Protein AF-A0A7W1J9X9-F1 (afdb_monomer)

Sequence (99 aa):
MTDEEYSDLRHYLATYPDAGDPMSGVGGVRKLRWANSQRGKGKRSGSRTIYLHVALANMVHLLMIYDHEEKDDLTKNEREELATFAHEMKILAKKGRKS

Radius of gyration: 14.63 Å; Cα contacts (8 Å, |Δi|>4): 127; chains: 1; bounding box: 40×17×37 Å

Structure (mmCIF, N/CA/C/O backbone):
data_AF-A0A7W1J9X9-F1
#
_entry.id   AF-A0A7W1J9X9-F1
#
loop_
_atom_site.group_PDB
_atom_site.id
_atom_site.type_symbol
_atom_site.label_atom_id
_atom_site.label_alt_id
_atom_site.label_comp_id
_atom_site.label_asym_id
_atom_site.label_entity_id
_atom_site.label_seq_id
_atom_site.pdbx_PDB_ins_code
_atom_site.Cartn_x
_atom_site.Cartn_y
_atom_site.Cartn_z
_atom_site.occupancy
_atom_site.B_iso_or_equiv
_atom_site.auth_seq_id
_atom_site.auth_comp_id
_atom_site.auth_asym_id
_atom_site.auth_atom_id
_atom_site.pdbx_PDB_model_num
ATOM 1 N N . MET A 1 1 ? 5.792 1.905 -15.461 1.00 81.06 1 MET A N 1
ATOM 2 C CA . MET A 1 1 ? 4.436 1.367 -15.728 1.00 81.06 1 MET A CA 1
ATOM 3 C C . MET A 1 1 ? 3.718 2.261 -16.735 1.00 81.06 1 MET A C 1
ATOM 5 O O . MET A 1 1 ? 3.808 3.473 -16.600 1.00 81.06 1 MET A O 1
ATOM 9 N N . THR A 1 2 ? 3.069 1.683 -17.743 1.00 85.88 2 THR A N 1
ATOM 10 C CA . THR A 1 2 ? 2.184 2.373 -18.705 1.00 85.88 2 THR A CA 1
ATOM 11 C C . THR A 1 2 ? 0.742 2.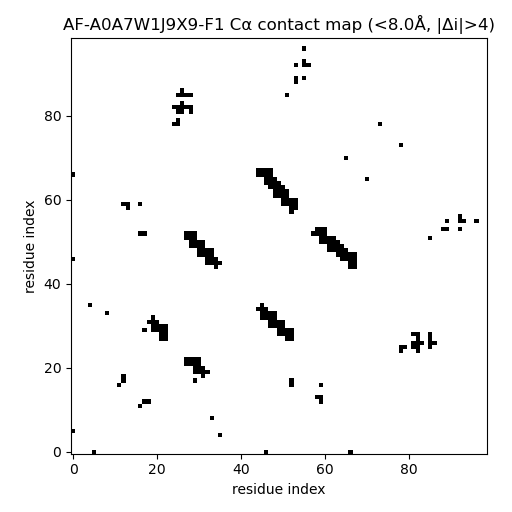437 -18.186 1.00 85.88 2 THR A C 1
ATOM 13 O O . THR A 1 2 ? 0.388 1.711 -17.256 1.00 85.88 2 THR A O 1
ATOM 16 N N . ASP A 1 3 ? -0.108 3.265 -18.795 1.00 88.12 3 ASP A N 1
ATOM 17 C CA . ASP A 1 3 ? -1.521 3.390 -18.400 1.00 88.12 3 ASP A CA 1
ATOM 18 C C . ASP A 1 3 ? -2.309 2.083 -18.582 1.00 88.12 3 ASP A C 1
ATOM 20 O O . ASP A 1 3 ? -3.138 1.734 -17.742 1.00 88.12 3 ASP A O 1
ATOM 24 N N . GLU A 1 4 ? -2.012 1.323 -19.637 1.00 87.69 4 GLU A N 1
ATOM 25 C CA . GLU A 1 4 ? -2.601 0.002 -19.892 1.00 87.69 4 GLU A CA 1
ATOM 26 C C . GLU A 1 4 ? -2.213 -0.993 -18.790 1.00 87.69 4 GLU A C 1
ATOM 28 O O . GLU A 1 4 ? -3.078 -1.615 -18.176 1.00 87.69 4 GLU A O 1
ATOM 33 N N . GLU A 1 5 ? -0.922 -1.064 -18.442 1.00 85.81 5 GLU A N 1
ATOM 34 C CA . GLU A 1 5 ? -0.430 -1.907 -17.343 1.00 85.81 5 GLU A CA 1
ATOM 35 C C . GLU A 1 5 ? -1.065 -1.538 -15.995 1.00 85.81 5 GLU A C 1
ATOM 37 O O . GLU A 1 5 ? -1.333 -2.419 -15.173 1.00 85.81 5 GLU A O 1
ATOM 42 N N . TYR A 1 6 ? -1.300 -0.245 -15.760 1.00 89.88 6 TYR A N 1
ATOM 43 C CA . TYR A 1 6 ? -1.978 0.239 -14.562 1.00 89.88 6 TYR A CA 1
ATOM 44 C C . TYR A 1 6 ? -3.463 -0.137 -14.549 1.00 89.88 6 TYR A C 1
ATOM 46 O O . TYR A 1 6 ? -3.992 -0.534 -13.507 1.00 89.88 6 TYR A O 1
ATOM 54 N N . SER A 1 7 ? -4.138 -0.035 -15.695 1.00 91.94 7 SER A N 1
ATOM 55 C CA . SER A 1 7 ? -5.531 -0.454 -15.858 1.00 91.94 7 SER A CA 1
ATOM 56 C C . SER A 1 7 ? -5.695 -1.950 -15.577 1.00 91.94 7 SER A C 1
ATOM 58 O O . SER A 1 7 ? -6.543 -2.333 -14.765 1.00 91.94 7 SER A O 1
ATOM 60 N N . ASP A 1 8 ? -4.824 -2.784 -16.150 1.00 91.75 8 ASP A N 1
ATOM 61 C CA . ASP A 1 8 ? -4.815 -4.232 -15.927 1.00 91.75 8 ASP A CA 1
ATOM 62 C C . ASP A 1 8 ? -4.580 -4.572 -14.452 1.00 91.75 8 ASP A C 1
ATOM 64 O O . ASP A 1 8 ? -5.305 -5.381 -13.872 1.00 91.75 8 ASP A O 1
ATOM 68 N N . LEU A 1 9 ? -3.608 -3.911 -13.812 1.00 92.75 9 LEU A N 1
ATOM 69 C CA . LEU A 1 9 ? -3.325 -4.072 -12.385 1.00 92.75 9 LEU A CA 1
ATOM 70 C C . LEU A 1 9 ? -4.550 -3.731 -11.525 1.00 92.75 9 LEU A C 1
ATOM 72 O O . LEU A 1 9 ? -4.890 -4.479 -10.605 1.00 92.75 9 LEU A O 1
ATOM 76 N N . ARG A 1 10 ? -5.226 -2.611 -11.811 1.00 94.25 10 ARG A N 1
ATOM 77 C CA . ARG A 1 10 ? -6.438 -2.195 -11.086 1.00 94.25 10 ARG A CA 1
ATOM 78 C C . ARG A 1 10 ? -7.561 -3.206 -11.249 1.00 94.25 10 ARG A C 1
ATOM 80 O O . ARG A 1 10 ? -8.198 -3.558 -10.259 1.00 94.25 10 ARG A O 1
ATOM 87 N N . HIS A 1 11 ? -7.799 -3.672 -12.472 1.00 94.88 11 HIS A N 1
ATOM 88 C CA . HIS A 1 11 ? -8.829 -4.667 -12.748 1.00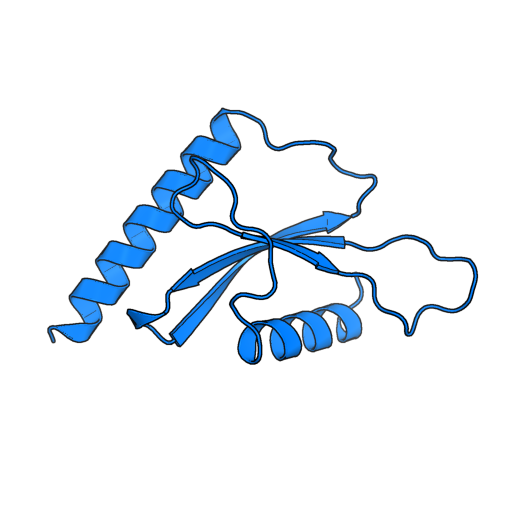 94.88 11 HIS A CA 1
ATOM 89 C C . HIS A 1 11 ? -8.523 -6.002 -12.055 1.00 94.88 11 HIS A C 1
ATOM 91 O O . HIS A 1 11 ? -9.392 -6.592 -11.407 1.00 94.88 11 HIS A O 1
ATOM 97 N N . TYR A 1 12 ? -7.264 -6.440 -12.121 1.00 95.06 12 TYR A N 1
ATOM 98 C CA . TYR A 1 12 ? -6.799 -7.643 -11.448 1.00 95.06 12 TYR A CA 1
ATOM 99 C C . TYR A 1 12 ? -6.999 -7.557 -9.935 1.00 95.06 12 TYR A C 1
ATOM 101 O O . TYR A 1 12 ? -7.598 -8.454 -9.353 1.00 95.06 12 TYR A O 1
ATOM 109 N N . LEU A 1 13 ? -6.571 -6.466 -9.293 1.00 95.75 13 LEU A N 1
ATOM 110 C CA . LEU A 1 13 ? -6.714 -6.297 -7.845 1.00 95.75 13 LEU A CA 1
ATOM 111 C C . LEU A 1 13 ? -8.163 -6.086 -7.393 1.00 95.75 13 LEU A C 1
ATOM 113 O O . LEU A 1 13 ? -8.503 -6.483 -6.282 1.00 95.75 13 LEU A O 1
ATOM 117 N N . ALA A 1 14 ? -9.024 -5.508 -8.232 1.00 94.62 14 ALA A N 1
ATOM 118 C CA . ALA A 1 14 ? -10.458 -5.445 -7.952 1.00 94.62 14 ALA A CA 1
ATOM 119 C C . ALA A 1 14 ? -11.102 -6.843 -7.934 1.00 94.62 14 ALA A C 1
ATOM 121 O O . ALA A 1 14 ? -12.026 -7.085 -7.163 1.00 94.62 14 ALA A O 1
ATOM 122 N N . THR A 1 15 ? -10.596 -7.763 -8.760 1.00 95.88 15 THR A N 1
ATOM 123 C CA . THR A 1 15 ? -11.095 -9.143 -8.863 1.00 95.88 15 THR A CA 1
ATOM 124 C C . THR A 1 15 ? -10.454 -10.068 -7.824 1.00 95.88 15 THR A C 1
ATOM 126 O O . THR A 1 15 ? -11.123 -10.917 -7.240 1.00 95.88 15 THR A O 1
ATOM 129 N N . TYR A 1 16 ? -9.159 -9.886 -7.563 1.00 96.12 16 TYR A N 1
ATOM 130 C CA . TYR A 1 16 ? -8.341 -10.722 -6.686 1.00 96.12 16 TYR A CA 1
ATOM 131 C C . TYR A 1 16 ? -7.652 -9.871 -5.611 1.00 96.12 16 TYR A C 1
ATOM 133 O O . TYR A 1 16 ? -6.422 -9.746 -5.592 1.00 96.12 16 TYR A O 1
ATOM 141 N N . PRO A 1 17 ? -8.414 -9.282 -4.675 1.00 96.12 17 PRO A N 1
ATOM 142 C CA . PRO A 1 17 ? -7.861 -8.338 -3.709 1.00 96.12 17 PRO A CA 1
ATOM 143 C C . PRO A 1 17 ? -6.888 -8.989 -2.712 1.00 96.12 17 PRO A C 1
ATOM 145 O O . PRO A 1 17 ? -6.085 -8.299 -2.085 1.00 96.12 17 PRO A O 1
ATOM 148 N N . ASP A 1 18 ? -6.883 -10.317 -2.590 1.00 95.31 18 ASP A N 1
ATOM 149 C CA . ASP A 1 18 ? -5.971 -11.055 -1.710 1.00 95.31 18 ASP A CA 1
ATOM 150 C C . ASP A 1 18 ? -4.737 -11.640 -2.424 1.00 95.31 18 ASP A C 1
ATOM 152 O O . ASP A 1 18 ? -3.964 -12.355 -1.790 1.00 95.31 18 ASP A O 1
ATOM 156 N N . ALA A 1 19 ? -4.518 -11.316 -3.706 1.00 95.25 19 ALA A N 1
ATOM 157 C CA . ALA A 1 19 ? -3.425 -11.861 -4.520 1.00 95.25 19 ALA A CA 1
ATOM 158 C C . ALA A 1 19 ? -2.008 -11.455 -4.068 1.00 95.25 19 ALA A C 1
ATOM 160 O O . ALA A 1 19 ? -1.033 -12.112 -4.424 1.00 95.25 19 ALA A O 1
ATOM 161 N N . GLY A 1 20 ? -1.869 -10.358 -3.322 1.00 94.75 20 GLY A N 1
ATOM 162 C CA . GLY A 1 20 ? -0.592 -9.910 -2.775 1.00 94.75 20 GLY A CA 1
ATOM 163 C C . GLY A 1 20 ? -0.228 -10.595 -1.461 1.00 94.75 20 GLY A C 1
ATOM 164 O O . GLY A 1 20 ? -1.090 -10.881 -0.627 1.00 94.75 20 GLY A O 1
ATOM 165 N N . ASP A 1 21 ? 1.072 -10.752 -1.232 1.00 95.31 21 ASP A N 1
ATOM 166 C CA . ASP A 1 21 ? 1.621 -11.313 -0.002 1.00 95.31 21 ASP A CA 1
ATOM 167 C C . ASP A 1 21 ? 1.353 -10.359 1.179 1.00 95.31 21 ASP A C 1
ATOM 169 O O . ASP A 1 21 ? 1.666 -9.165 1.080 1.00 95.31 21 ASP A O 1
ATOM 173 N N . PRO A 1 22 ? 0.790 -10.830 2.308 1.00 93.88 22 PRO A N 1
ATOM 174 C CA . PRO A 1 22 ? 0.602 -9.993 3.486 1.00 93.88 22 PRO A CA 1
ATOM 175 C C . PRO A 1 22 ? 1.952 -9.551 4.054 1.00 93.88 22 PRO A C 1
ATOM 177 O O . PRO A 1 22 ? 2.860 -10.354 4.264 1.00 93.88 22 PRO A O 1
ATOM 180 N N . MET A 1 23 ? 2.075 -8.259 4.348 1.00 92.25 23 MET A N 1
ATOM 181 C CA . MET A 1 23 ? 3.264 -7.700 4.977 1.00 92.25 23 MET A CA 1
ATOM 182 C C . MET A 1 23 ? 3.090 -7.684 6.500 1.00 92.25 23 MET A C 1
ATOM 184 O O . MET A 1 23 ? 2.137 -7.115 7.038 1.00 92.25 23 MET A O 1
ATOM 188 N N . SER A 1 24 ? 4.023 -8.309 7.218 1.00 88.38 24 SER A N 1
ATOM 189 C CA . SER A 1 24 ? 3.995 -8.364 8.680 1.00 88.38 24 SER A CA 1
ATOM 190 C C . SER A 1 24 ? 4.232 -6.986 9.309 1.00 88.38 24 SER A C 1
ATOM 192 O O . SER A 1 24 ? 5.025 -6.179 8.819 1.00 88.38 24 SER A O 1
ATOM 194 N N . GLY A 1 25 ? 3.524 -6.709 10.408 1.00 85.25 25 GLY A N 1
ATOM 195 C CA . GLY A 1 25 ? 3.701 -5.487 11.203 1.00 85.25 25 GLY A CA 1
ATOM 196 C C . GLY A 1 25 ? 3.150 -4.194 10.587 1.00 85.25 25 GLY A C 1
ATOM 197 O O . GLY A 1 25 ? 3.237 -3.157 11.227 1.00 85.25 25 GLY A O 1
ATOM 198 N N . VAL A 1 26 ? 2.545 -4.235 9.394 1.00 89.12 26 VAL A N 1
ATOM 199 C CA . VAL A 1 26 ? 2.016 -3.044 8.694 1.00 89.12 26 VAL A CA 1
ATOM 200 C C . VAL A 1 26 ? 0.500 -3.082 8.514 1.00 89.12 26 VAL A C 1
ATOM 202 O O . VAL A 1 26 ? -0.047 -2.755 7.466 1.00 89.12 26 VAL A O 1
ATOM 205 N N . GLY A 1 27 ? -0.213 -3.539 9.544 1.00 86.50 27 GLY A N 1
ATOM 206 C CA . GLY A 1 27 ? -1.660 -3.337 9.631 1.00 86.50 27 GLY A CA 1
ATOM 207 C C . GLY A 1 27 ? -2.496 -4.011 8.535 1.00 86.50 27 GLY A C 1
ATOM 208 O O . GLY A 1 27 ? -3.628 -3.589 8.309 1.00 86.50 27 GLY A O 1
ATOM 209 N N . GLY A 1 28 ? -2.003 -5.070 7.883 1.00 89.94 28 GLY A N 1
ATOM 210 C CA . GLY A 1 28 ? -2.724 -5.796 6.825 1.00 89.94 28 GLY A CA 1
ATOM 211 C C . GLY A 1 28 ? -2.515 -5.251 5.409 1.00 89.94 28 GLY A C 1
ATOM 212 O O . GLY A 1 28 ? -3.258 -5.627 4.505 1.00 89.94 28 GLY A O 1
ATOM 213 N N . VAL A 1 29 ? -1.520 -4.383 5.217 1.00 95.81 29 VAL A N 1
ATOM 214 C CA . VAL A 1 29 ? -0.995 -4.031 3.893 1.00 95.81 29 VAL A CA 1
ATOM 215 C C . VAL A 1 29 ? -0.403 -5.273 3.210 1.00 95.81 29 VAL A C 1
ATOM 217 O O . VAL A 1 29 ? 0.140 -6.166 3.866 1.00 95.81 29 VAL A O 1
ATOM 220 N N . ARG A 1 30 ? -0.525 -5.334 1.884 1.00 95.75 30 ARG A N 1
ATOM 221 C CA . ARG A 1 30 ? -0.077 -6.432 1.024 1.00 95.75 30 ARG A CA 1
ATOM 222 C C . ARG A 1 30 ? 0.896 -5.932 -0.041 1.00 95.75 30 ARG A C 1
ATOM 224 O O . ARG A 1 30 ? 0.827 -4.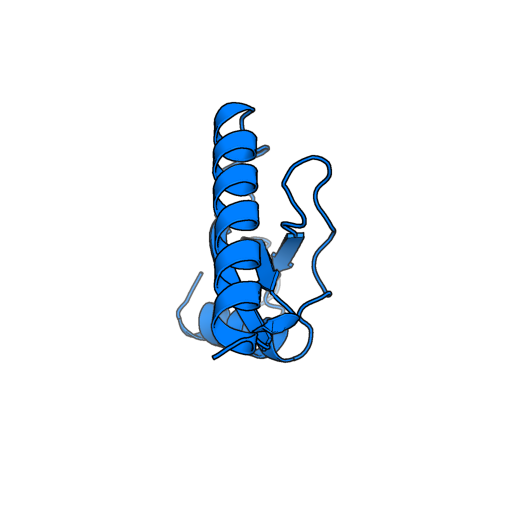775 -0.456 1.00 95.75 30 ARG A O 1
ATOM 231 N N . LYS A 1 31 ? 1.774 -6.819 -0.509 1.00 94.69 31 LYS A N 1
ATOM 232 C CA . LYS A 1 31 ? 2.731 -6.573 -1.596 1.00 94.69 31 LYS A CA 1
ATOM 233 C C . LYS A 1 31 ? 2.451 -7.521 -2.759 1.00 94.69 31 LYS A C 1
ATOM 235 O O . LYS A 1 31 ? 2.536 -8.733 -2.602 1.00 94.69 31 LYS A O 1
ATOM 240 N N . LEU A 1 32 ? 2.161 -6.974 -3.934 1.00 94.06 32 LEU A N 1
ATOM 241 C CA . LEU A 1 32 ? 2.014 -7.720 -5.182 1.00 94.06 32 LEU A CA 1
ATOM 242 C C . LEU A 1 32 ? 3.220 -7.454 -6.087 1.00 94.06 32 LEU A C 1
ATOM 244 O O . LEU A 1 32 ? 3.614 -6.305 -6.294 1.00 94.06 32 LEU A O 1
ATOM 248 N N . ARG A 1 33 ? 3.800 -8.519 -6.643 1.00 90.81 33 ARG A N 1
ATOM 249 C CA . ARG A 1 33 ? 4.757 -8.422 -7.752 1.00 90.81 33 ARG A CA 1
ATOM 250 C C . ARG A 1 33 ? 3.958 -8.479 -9.051 1.00 90.81 33 ARG A C 1
ATOM 252 O O . ARG A 1 33 ? 3.376 -9.515 -9.353 1.00 90.81 33 ARG A O 1
ATOM 259 N N . TRP A 1 34 ? 3.913 -7.379 -9.792 1.00 90.12 34 TRP A N 1
ATOM 260 C CA . TRP A 1 34 ? 3.165 -7.275 -11.039 1.00 90.12 34 TRP A CA 1
ATOM 261 C C . TRP A 1 34 ? 4.125 -7.323 -12.225 1.00 90.12 34 TRP A C 1
ATOM 263 O O . TRP A 1 34 ? 4.878 -6.384 -12.478 1.00 90.12 34 TRP A O 1
ATOM 273 N N . ALA A 1 35 ? 4.124 -8.441 -12.943 1.00 79.81 35 ALA A N 1
ATOM 274 C CA . ALA A 1 35 ? 4.856 -8.585 -14.191 1.00 79.81 35 ALA A CA 1
ATOM 275 C C . ALA A 1 35 ? 3.833 -8.655 -15.323 1.00 79.81 35 ALA A C 1
ATOM 277 O O . ALA A 1 35 ? 3.120 -9.652 -15.439 1.00 79.81 35 ALA A O 1
ATOM 278 N N . ASN A 1 36 ? 3.738 -7.612 -16.152 1.00 67.50 36 ASN A N 1
ATOM 279 C CA . ASN A 1 36 ? 2.887 -7.712 -17.329 1.00 67.50 36 ASN A CA 1
ATOM 280 C C . ASN A 1 36 ? 3.561 -8.629 -18.365 1.00 67.50 36 ASN A C 1
ATOM 282 O O . ASN A 1 36 ? 4.612 -8.309 -18.923 1.00 67.50 36 ASN A O 1
ATOM 286 N N . SER A 1 37 ? 2.938 -9.783 -18.605 1.00 53.47 37 SER A N 1
ATOM 287 C CA . SER A 1 37 ? 3.357 -10.793 -19.584 1.00 53.47 37 SER A CA 1
ATOM 288 C C . SER A 1 37 ? 3.252 -10.331 -21.047 1.00 53.47 37 SER A C 1
ATOM 290 O O . SER A 1 37 ? 3.834 -10.966 -21.923 1.00 53.47 37 SER A O 1
ATOM 292 N N . GLN A 1 38 ? 2.571 -9.210 -21.316 1.00 56.03 38 GLN A N 1
ATOM 293 C CA . GLN A 1 38 ? 2.452 -8.595 -22.645 1.00 56.03 38 GLN A CA 1
ATOM 294 C C . GLN A 1 38 ? 3.766 -7.950 -23.127 1.00 56.03 38 GLN A C 1
ATOM 296 O O . GLN A 1 38 ? 3.941 -7.692 -24.318 1.00 56.03 38 GLN A O 1
ATOM 301 N N . ARG A 1 39 ? 4.735 -7.702 -22.233 1.00 54.28 39 ARG A N 1
ATOM 302 C CA . ARG A 1 39 ? 6.063 -7.217 -22.626 1.00 54.28 39 ARG A CA 1
ATOM 303 C C . ARG A 1 39 ? 6.879 -8.369 -23.214 1.00 54.28 39 ARG A C 1
ATOM 305 O O . ARG A 1 39 ? 7.253 -9.302 -22.510 1.00 54.28 39 ARG A O 1
ATOM 312 N N . GLY A 1 40 ? 7.175 -8.291 -24.513 1.00 52.53 40 GLY A N 1
ATOM 313 C CA . GLY A 1 40 ? 7.974 -9.286 -25.235 1.00 52.53 40 GLY A CA 1
ATOM 314 C C . GLY A 1 40 ? 9.302 -9.661 -24.552 1.00 52.53 40 GLY A C 1
ATOM 315 O O . GLY A 1 40 ? 9.855 -8.909 -23.741 1.00 52.53 40 GLY A O 1
ATOM 316 N N . LYS A 1 41 ? 9.822 -10.848 -24.907 1.00 44.12 41 LYS A N 1
ATOM 317 C CA . LYS A 1 41 ? 11.098 -11.421 -24.429 1.00 44.12 41 LYS A CA 1
ATOM 318 C C . LYS A 1 41 ? 12.191 -10.343 -24.316 1.00 44.12 41 LYS A C 1
ATOM 320 O O . LYS A 1 41 ? 12.658 -9.834 -25.327 1.00 44.12 41 LYS A O 1
ATOM 325 N N . GLY A 1 42 ? 12.61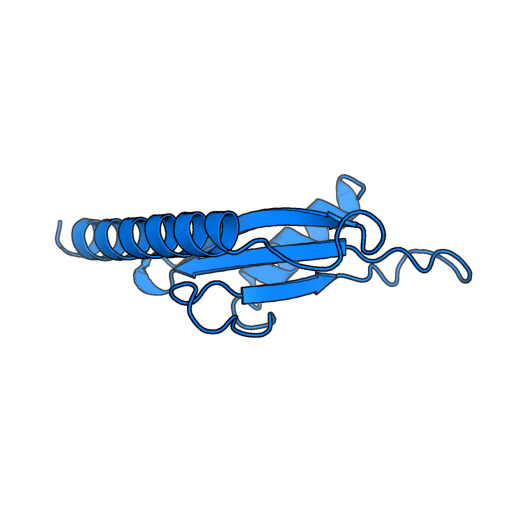7 -10.032 -23.088 1.00 53.19 42 GLY A N 1
ATOM 326 C CA . GLY A 1 42 ? 13.764 -9.151 -22.814 1.00 53.19 42 GLY A CA 1
ATOM 327 C C . GLY A 1 42 ? 13.502 -8.022 -21.813 1.00 53.19 42 GLY A C 1
ATOM 328 O O . GLY A 1 42 ? 14.438 -7.583 -21.152 1.00 53.19 42 GLY A O 1
ATOM 329 N N . LYS A 1 43 ? 12.249 -7.591 -21.614 1.00 52.84 43 LYS A N 1
ATOM 330 C CA . LYS A 1 43 ? 11.905 -6.556 -20.622 1.00 52.84 43 LYS A CA 1
ATOM 331 C C . LYS A 1 43 ? 11.490 -7.185 -19.289 1.00 52.84 43 LYS A C 1
ATOM 333 O O . LYS A 1 43 ? 10.313 -7.386 -19.021 1.00 52.84 43 LYS A O 1
ATOM 338 N N . ARG A 1 44 ? 12.480 -7.483 -18.442 1.00 59.28 44 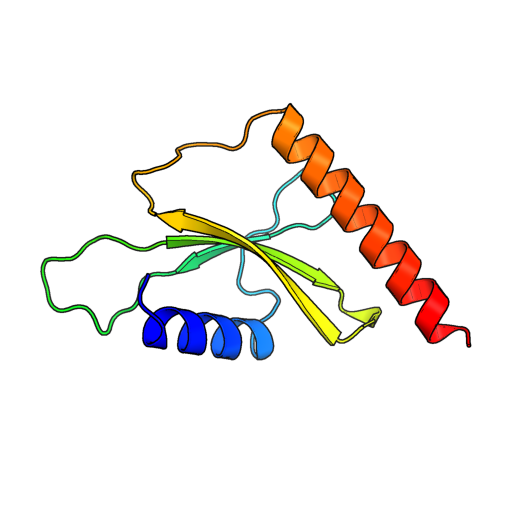ARG A N 1
ATOM 339 C CA . ARG A 1 44 ? 12.311 -8.044 -17.085 1.00 59.28 44 ARG A CA 1
ATOM 340 C C . ARG A 1 44 ? 11.785 -7.054 -16.029 1.00 59.28 44 ARG A C 1
ATOM 342 O O . ARG A 1 44 ? 11.813 -7.393 -14.851 1.00 59.28 44 ARG A O 1
ATOM 349 N N . SER A 1 45 ? 11.329 -5.848 -16.383 1.00 64.19 45 SER A N 1
ATOM 350 C CA . SER A 1 45 ? 10.875 -4.898 -15.356 1.00 64.19 45 SER A CA 1
ATOM 351 C C . SER A 1 45 ? 9.400 -5.140 -15.017 1.00 64.19 45 SER A C 1
ATOM 353 O O . SER A 1 45 ? 8.498 -4.759 -15.761 1.00 64.19 45 SER A O 1
ATOM 355 N N . GLY A 1 46 ? 9.175 -5.860 -13.917 1.00 77.81 46 GLY A N 1
ATOM 356 C CA . GLY A 1 46 ? 7.901 -5.873 -13.203 1.00 77.81 46 GLY A CA 1
ATOM 357 C C . GLY A 1 46 ? 7.902 -4.813 -12.101 1.00 77.81 46 GLY A C 1
ATOM 358 O O . GLY A 1 46 ? 8.966 -4.443 -11.594 1.00 77.81 46 GLY A O 1
ATOM 359 N N . SER A 1 47 ? 6.719 -4.346 -11.717 1.00 87.50 47 SER A N 1
ATOM 360 C CA . SER A 1 47 ? 6.550 -3.406 -10.613 1.00 87.50 47 SER A CA 1
ATOM 361 C C . SER A 1 47 ? 6.214 -4.132 -9.311 1.00 87.50 47 SER A C 1
ATOM 363 O O . SER A 1 47 ? 5.713 -5.262 -9.279 1.00 87.50 47 SER A O 1
ATOM 365 N N . ARG A 1 48 ? 6.511 -3.479 -8.193 1.00 90.00 48 ARG A N 1
ATOM 366 C CA . ARG A 1 48 ? 6.057 -3.859 -6.860 1.00 90.00 48 ARG A CA 1
ATOM 367 C C . ARG A 1 48 ? 4.944 -2.904 -6.472 1.00 90.00 48 ARG A C 1
ATOM 369 O O . ARG A 1 48 ? 5.145 -1.697 -6.406 1.00 90.00 48 ARG A O 1
ATOM 376 N N . THR A 1 49 ? 3.775 -3.469 -6.213 1.00 93.44 49 THR A N 1
ATOM 377 C CA . THR A 1 49 ? 2.596 -2.724 -5.782 1.00 93.44 49 THR A CA 1
ATOM 378 C C . THR A 1 49 ? 2.332 -3.018 -4.316 1.00 93.44 49 THR A C 1
ATOM 380 O O . THR A 1 49 ? 2.098 -4.166 -3.941 1.00 93.44 49 THR A O 1
ATOM 383 N N . ILE A 1 50 ? 2.377 -1.987 -3.483 1.00 95.19 50 ILE A N 1
ATOM 384 C CA . ILE A 1 50 ? 1.959 -2.036 -2.084 1.00 95.19 50 ILE A CA 1
ATOM 385 C C . ILE A 1 50 ? 0.537 -1.498 -2.015 1.00 95.19 50 ILE A C 1
ATOM 387 O O . ILE A 1 50 ? 0.256 -0.398 -2.497 1.00 95.19 50 ILE A O 1
ATOM 391 N N . TYR A 1 51 ? -0.365 -2.269 -1.4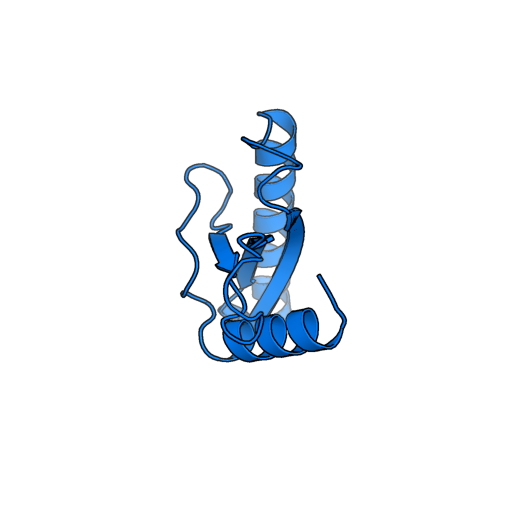20 1.00 97.12 51 TYR A N 1
ATOM 392 C CA . TYR A 1 51 ? -1.779 -1.926 -1.387 1.00 97.12 51 TYR A CA 1
ATOM 393 C C . TYR A 1 51 ? -2.469 -2.418 -0.110 1.00 97.12 51 TYR A C 1
ATOM 395 O O . TYR A 1 51 ? -1.969 -3.292 0.598 1.00 97.12 51 TYR A O 1
ATOM 403 N N . LEU A 1 52 ? -3.642 -1.861 0.185 1.00 97.06 52 LEU A N 1
ATOM 404 C CA . LEU A 1 52 ? -4.494 -2.264 1.301 1.00 97.06 52 LEU A CA 1
ATOM 405 C C . LEU A 1 52 ? -5.852 -2.737 0.787 1.00 97.06 52 LEU A C 1
ATOM 407 O O . LEU A 1 52 ? -6.557 -1.986 0.117 1.00 97.06 52 LEU A O 1
ATOM 411 N N . HIS A 1 53 ? -6.243 -3.953 1.163 1.00 96.38 53 HIS A N 1
ATOM 412 C CA . HIS A 1 53 ? -7.596 -4.461 0.954 1.00 96.38 53 HIS A CA 1
ATOM 413 C C . HIS A 1 53 ? -8.461 -4.175 2.192 1.00 96.38 53 HIS A C 1
ATOM 415 O O . HIS A 1 53 ? -8.224 -4.710 3.278 1.00 96.38 53 HIS A O 1
ATOM 421 N N . VAL A 1 54 ? -9.480 -3.329 2.033 1.00 94.69 54 VAL A N 1
ATOM 422 C CA . VAL A 1 54 ? -10.468 -3.002 3.068 1.00 94.69 54 VAL A CA 1
ATOM 423 C C . VAL A 1 54 ? -11.779 -3.713 2.739 1.00 94.69 54 VAL A C 1
ATOM 425 O O . VAL A 1 54 ? -12.713 -3.123 2.197 1.00 94.69 54 VAL A O 1
ATOM 428 N N . ALA A 1 55 ? -11.859 -4.995 3.100 1.00 92.19 55 ALA A N 1
ATOM 429 C CA . ALA A 1 55 ? -12.997 -5.862 2.771 1.00 92.19 55 ALA A CA 1
ATOM 430 C C . ALA A 1 55 ? -14.356 -5.306 3.238 1.00 92.19 55 ALA A C 1
ATOM 432 O O . ALA A 1 55 ? -15.357 -5.437 2.543 1.00 92.19 55 ALA A O 1
ATOM 433 N N . LEU A 1 56 ? -14.398 -4.621 4.390 1.00 92.06 56 LEU A N 1
ATOM 434 C CA . LEU A 1 56 ? -15.633 -4.015 4.910 1.00 92.06 56 LEU A CA 1
ATOM 435 C C . LEU A 1 56 ? -16.228 -2.943 3.989 1.00 92.06 56 LEU A C 1
ATOM 437 O O . LEU A 1 56 ? -17.435 -2.728 4.044 1.00 92.06 56 LEU A O 1
ATOM 441 N N . ALA A 1 57 ? -15.391 -2.286 3.185 1.00 91.12 57 ALA A N 1
ATOM 442 C CA . ALA A 1 57 ? -15.790 -1.272 2.217 1.00 91.12 57 ALA A CA 1
ATOM 443 C C . ALA A 1 57 ? -15.767 -1.796 0.770 1.00 91.12 57 ALA A C 1
ATOM 445 O O . ALA A 1 57 ? -16.078 -1.037 -0.141 1.00 91.12 57 ALA A O 1
ATOM 446 N N . ASN A 1 58 ? -15.389 -3.063 0.548 1.00 91.69 58 ASN A N 1
ATOM 447 C CA . ASN A 1 58 ? -15.113 -3.626 -0.777 1.00 91.69 58 ASN A CA 1
ATOM 448 C C . ASN A 1 58 ? -14.158 -2.745 -1.613 1.00 91.69 58 ASN A C 1
ATOM 450 O O . ASN A 1 58 ? -14.392 -2.488 -2.792 1.00 91.69 58 ASN A O 1
ATOM 454 N N . MET A 1 59 ? -13.104 -2.223 -0.972 1.00 93.56 59 MET A N 1
ATOM 455 C CA . MET A 1 59 ? -12.159 -1.283 -1.582 1.00 93.56 59 MET A CA 1
ATOM 456 C C . MET A 1 59 ? -10.720 -1.785 -1.509 1.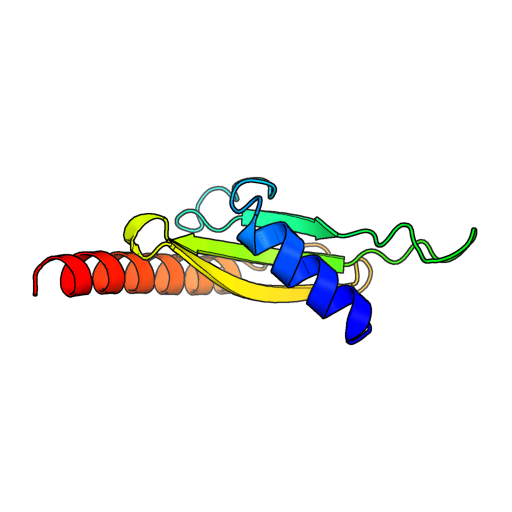00 93.56 59 MET A C 1
ATOM 458 O O . MET A 1 59 ? -10.281 -2.350 -0.503 1.00 93.56 59 MET A O 1
ATOM 462 N N . VAL A 1 60 ? -9.970 -1.501 -2.572 1.00 96.38 60 VAL A N 1
ATOM 463 C CA . VAL A 1 60 ? -8.521 -1.685 -2.660 1.00 96.38 60 VAL A CA 1
ATOM 464 C C . VAL A 1 60 ? -7.877 -0.309 -2.791 1.00 96.38 60 VAL A C 1
ATOM 466 O O . VAL A 1 60 ? -8.153 0.421 -3.741 1.00 96.38 60 VAL A O 1
ATOM 469 N N . HIS A 1 61 ? -7.000 0.038 -1.853 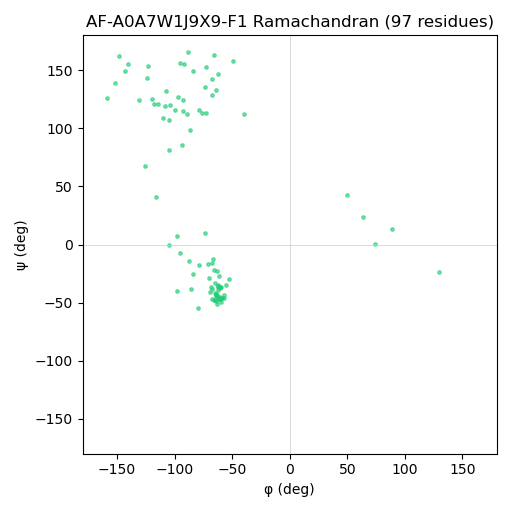1.00 95.38 61 HIS A N 1
ATOM 470 C CA . HIS A 1 61 ? -6.204 1.262 -1.904 1.00 95.38 61 HIS A CA 1
ATOM 471 C C . HIS A 1 61 ? -4.806 0.935 -2.416 1.00 95.38 61 HIS A C 1
ATOM 473 O O . HIS A 1 61 ? -4.064 0.217 -1.747 1.00 95.38 61 HIS A O 1
ATOM 479 N N . LEU A 1 62 ? -4.442 1.463 -3.584 1.00 95.25 62 LEU A N 1
ATOM 480 C CA . LEU A 1 62 ? -3.073 1.400 -4.095 1.00 95.25 62 LEU A CA 1
ATOM 481 C C . LEU A 1 62 ? -2.249 2.475 -3.384 1.00 95.25 62 LEU A C 1
ATOM 483 O O . LEU A 1 62 ? -2.554 3.657 -3.510 1.00 95.25 62 LEU A O 1
ATOM 487 N N . LEU A 1 63 ? -1.257 2.060 -2.597 1.00 94.25 63 LEU A N 1
ATOM 488 C CA . LEU A 1 63 ? -0.485 2.960 -1.732 1.00 94.25 63 LEU A CA 1
ATOM 489 C C . LEU A 1 63 ? 0.833 3.362 -2.386 1.00 94.25 63 LEU A C 1
ATOM 491 O O . LEU A 1 63 ? 1.252 4.509 -2.293 1.00 94.25 63 LEU A O 1
ATOM 495 N N . MET A 1 64 ? 1.490 2.410 -3.047 1.00 92.06 64 MET A N 1
ATOM 496 C CA . MET A 1 64 ? 2.754 2.649 -3.732 1.00 92.06 64 MET A CA 1
ATOM 497 C C . MET A 1 64 ? 2.903 1.684 -4.900 1.00 92.06 64 MET A C 1
ATOM 499 O O . MET A 1 64 ? 2.599 0.498 -4.769 1.00 92.06 64 MET A O 1
ATOM 503 N N . ILE A 1 65 ? 3.410 2.183 -6.022 1.00 91.06 65 ILE A N 1
ATOM 504 C CA . ILE A 1 65 ? 3.836 1.375 -7.162 1.00 91.06 65 ILE A CA 1
ATOM 505 C C . ILE A 1 65 ? 5.228 1.862 -7.529 1.00 91.06 65 ILE A C 1
ATOM 507 O O . ILE A 1 65 ? 5.415 3.053 -7.750 1.00 91.06 65 ILE A O 1
ATOM 511 N N . TYR A 1 66 ? 6.189 0.950 -7.549 1.00 87.38 66 TYR A N 1
ATOM 512 C CA . TYR A 1 66 ? 7.581 1.256 -7.862 1.00 87.38 66 TYR A CA 1
ATOM 513 C C . TYR A 1 66 ? 8.192 0.119 -8.668 1.00 87.38 66 TYR A C 1
ATOM 515 O O . TYR A 1 66 ? 7.794 -1.044 -8.522 1.00 87.38 66 TYR A O 1
ATOM 523 N N . ASP A 1 67 ? 9.143 0.438 -9.534 1.00 83.69 67 ASP A N 1
ATOM 524 C CA . ASP A 1 67 ? 9.833 -0.578 -10.315 1.00 83.69 67 ASP A CA 1
ATOM 525 C C . ASP A 1 67 ? 10.795 -1.374 -9.424 1.00 83.69 67 ASP A C 1
ATOM 527 O O . ASP A 1 67 ? 11.291 -0.908 -8.395 1.00 83.69 67 ASP A O 1
ATOM 531 N N . HIS A 1 68 ? 11.051 -2.629 -9.803 1.00 75.94 68 HIS A N 1
ATOM 532 C CA . HIS A 1 68 ? 11.913 -3.530 -9.033 1.00 75.94 68 HIS A CA 1
ATOM 533 C C . HIS A 1 68 ? 13.306 -2.935 -8.719 1.00 75.94 68 HIS A C 1
ATOM 535 O O . HIS A 1 68 ? 13.901 -3.293 -7.704 1.00 75.94 68 HIS A O 1
ATOM 541 N N . GLU A 1 69 ? 13.820 -2.063 -9.585 1.00 72.94 69 GLU A N 1
ATOM 542 C CA . GLU A 1 69 ? 15.168 -1.486 -9.491 1.00 72.94 69 GLU A CA 1
ATOM 543 C C . GLU A 1 69 ? 15.226 -0.217 -8.632 1.00 72.94 69 GLU A C 1
ATOM 545 O O . GLU A 1 69 ? 16.306 0.204 -8.236 1.00 72.94 69 GLU A O 1
ATOM 550 N N . GLU A 1 70 ? 14.079 0.391 -8.321 1.00 73.50 70 GLU A N 1
ATOM 551 C CA . GLU A 1 70 ? 14.036 1.684 -7.630 1.00 73.50 70 GLU A CA 1
ATOM 552 C C . GLU A 1 70 ? 14.160 1.544 -6.112 1.00 73.50 70 GLU A C 1
ATOM 554 O O . GLU A 1 70 ? 14.565 2.485 -5.429 1.00 73.50 70 GLU A O 1
ATOM 559 N N . LYS A 1 71 ? 13.777 0.385 -5.559 1.00 71.25 71 LYS A N 1
ATOM 560 C CA . LYS A 1 71 ? 13.728 0.191 -4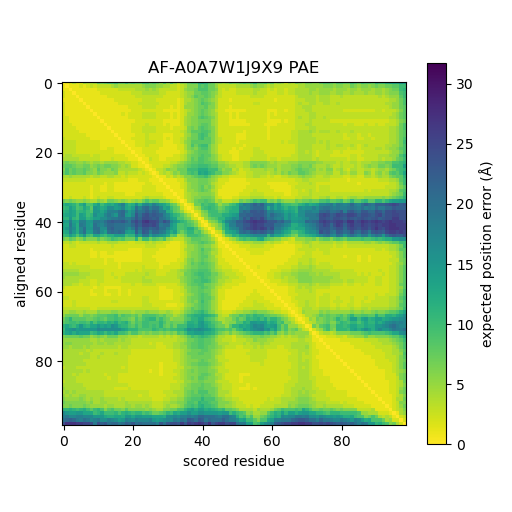.109 1.00 71.25 71 LYS A CA 1
ATOM 561 C C . LYS A 1 71 ? 13.767 -1.277 -3.700 1.00 71.25 71 LYS A C 1
ATOM 563 O O . LYS A 1 71 ? 12.907 -2.071 -4.100 1.00 71.25 71 LYS A O 1
ATOM 568 N N . ASP A 1 72 ? 14.712 -1.603 -2.824 1.00 67.25 72 ASP A N 1
ATOM 569 C CA . ASP A 1 72 ? 14.852 -2.949 -2.266 1.00 67.25 72 ASP A CA 1
ATOM 570 C C . ASP A 1 72 ? 13.848 -3.197 -1.135 1.00 67.25 72 ASP A C 1
ATOM 572 O O . ASP A 1 72 ? 13.018 -4.106 -1.238 1.00 67.25 72 ASP A O 1
ATOM 576 N N . ASP A 1 73 ? 13.827 -2.327 -0.119 1.00 76.69 73 ASP A N 1
ATOM 577 C CA . ASP A 1 73 ? 12.976 -2.482 1.063 1.00 76.69 73 ASP A CA 1
ATOM 578 C C . ASP A 1 73 ? 12.365 -1.167 1.566 1.00 76.69 73 ASP A C 1
ATOM 580 O O . ASP A 1 73 ? 12.876 -0.071 1.337 1.00 76.69 73 ASP A O 1
ATOM 584 N N . LEU A 1 74 ? 11.230 -1.287 2.263 1.00 85.19 74 LEU A N 1
ATOM 585 C CA . LEU A 1 74 ? 10.630 -0.172 2.996 1.00 85.19 74 LEU A CA 1
ATOM 586 C C . LEU A 1 74 ? 11.435 0.123 4.257 1.00 85.19 74 LEU A C 1
ATOM 588 O O . LEU A 1 74 ? 11.729 -0.793 5.034 1.00 85.19 74 LEU A O 1
ATOM 592 N N . THR A 1 75 ? 11.688 1.404 4.506 1.00 89.75 75 THR A N 1
ATOM 593 C CA . THR A 1 75 ? 12.278 1.853 5.767 1.00 89.75 75 THR A CA 1
ATOM 594 C C . THR A 1 75 ? 11.321 1.602 6.934 1.00 89.75 75 THR A C 1
ATOM 596 O O . THR A 1 75 ? 10.116 1.393 6.761 1.00 89.75 75 THR A O 1
ATOM 599 N N . LYS A 1 76 ? 11.850 1.638 8.161 1.00 90.44 76 LYS A N 1
ATOM 600 C CA . LYS A 1 76 ? 11.030 1.517 9.373 1.00 90.44 76 LYS A CA 1
ATOM 601 C C . LYS A 1 76 ? 9.935 2.592 9.428 1.00 90.44 76 LYS A C 1
ATOM 603 O O . LYS A 1 76 ? 8.791 2.258 9.709 1.00 90.44 76 LYS A O 1
ATOM 608 N N . ASN A 1 77 ? 10.278 3.838 9.099 1.00 92.38 77 ASN A N 1
ATOM 609 C CA . ASN A 1 77 ? 9.337 4.955 9.137 1.00 92.38 77 ASN A CA 1
ATOM 610 C C . ASN A 1 77 ? 8.193 4.773 8.124 1.00 92.38 77 ASN A C 1
ATOM 612 O O . ASN A 1 77 ? 7.027 4.882 8.476 1.00 92.38 77 ASN A O 1
ATOM 616 N N . GLU A 1 78 ? 8.504 4.364 6.892 1.00 91.31 78 GLU A N 1
ATOM 617 C CA . GLU A 1 78 ? 7.477 4.095 5.871 1.00 91.31 78 GLU A CA 1
ATOM 618 C C . GLU A 1 78 ? 6.540 2.953 6.275 1.00 91.31 78 GLU A C 1
ATOM 620 O O . GLU A 1 78 ? 5.343 2.983 5.998 1.00 91.31 78 GLU A O 1
ATOM 625 N N . ARG A 1 79 ? 7.067 1.927 6.953 1.00 91.81 79 ARG A N 1
ATOM 626 C CA . ARG A 1 79 ? 6.236 0.853 7.508 1.00 91.81 79 ARG A CA 1
ATOM 627 C C . ARG A 1 79 ? 5.278 1.387 8.575 1.00 91.81 79 ARG A C 1
ATOM 629 O O . ARG A 1 79 ? 4.109 1.009 8.571 1.00 91.81 79 ARG A O 1
ATOM 636 N N . GLU A 1 80 ? 5.747 2.254 9.465 1.00 93.62 80 GLU A N 1
ATOM 637 C CA . GLU A 1 80 ? 4.921 2.868 10.513 1.00 93.62 80 GLU A CA 1
ATOM 638 C C . GLU A 1 80 ? 3.828 3.778 9.927 1.00 93.62 80 GLU A C 1
ATOM 640 O O . GLU A 1 80 ? 2.666 3.695 10.337 1.00 93.62 80 GLU A O 1
ATOM 645 N N . GLU A 1 81 ? 4.155 4.567 8.903 1.00 93.62 81 GLU A N 1
ATOM 646 C CA . GLU A 1 81 ? 3.195 5.401 8.171 1.00 93.62 81 GLU A CA 1
ATOM 647 C C . GLU A 1 81 ? 2.110 4.553 7.490 1.00 93.62 81 GLU A C 1
ATOM 649 O O . GLU A 1 81 ? 0.913 4.804 7.661 1.00 93.62 81 GLU A O 1
ATOM 654 N N . LEU A 1 82 ? 2.503 3.482 6.790 1.00 94.50 82 LEU A N 1
ATOM 655 C CA . LEU A 1 82 ? 1.560 2.553 6.158 1.00 94.50 82 LEU A CA 1
ATOM 656 C C . LEU A 1 82 ? 0.665 1.846 7.185 1.00 94.50 82 LEU A C 1
ATOM 658 O O . LEU A 1 82 ? -0.526 1.649 6.933 1.00 94.50 82 LEU A O 1
ATOM 662 N N . ALA A 1 83 ? 1.214 1.466 8.342 1.00 93.75 83 ALA A N 1
ATOM 663 C CA . ALA A 1 83 ? 0.448 0.843 9.417 1.00 93.75 83 ALA A CA 1
ATOM 664 C C . ALA A 1 83 ? -0.614 1.799 9.980 1.00 93.75 83 ALA A C 1
ATOM 666 O O . ALA A 1 83 ? -1.758 1.390 10.198 1.00 93.75 83 ALA A O 1
ATOM 667 N N . THR A 1 84 ? -0.240 3.066 10.174 1.00 95.00 84 THR A N 1
ATOM 668 C CA . THR A 1 84 ? -1.131 4.126 10.662 1.00 95.00 84 THR A CA 1
ATOM 669 C C . THR A 1 84 ? -2.267 4.370 9.674 1.00 95.00 84 THR A C 1
ATOM 671 O O . THR A 1 84 ? -3.437 4.247 10.041 1.00 95.00 84 THR A O 1
ATOM 674 N N . PHE A 1 85 ? -1.940 4.570 8.395 1.00 94.25 85 PHE A N 1
ATOM 675 C CA . PHE A 1 85 ? -2.937 4.734 7.338 1.00 94.25 85 PHE A CA 1
ATOM 676 C C . PHE A 1 85 ? -3.897 3.535 7.265 1.00 94.25 85 PHE A C 1
ATOM 678 O O . PHE A 1 85 ? -5.120 3.689 7.221 1.00 94.25 85 PHE A O 1
ATOM 685 N N . ALA A 1 86 ? -3.367 2.308 7.313 1.00 93.94 86 ALA A N 1
ATOM 686 C CA . ALA A 1 86 ? -4.192 1.105 7.276 1.00 93.94 86 ALA A CA 1
ATOM 687 C C . ALA A 1 86 ? -5.149 1.000 8.471 1.00 93.94 86 ALA A C 1
ATOM 689 O O . ALA A 1 86 ? -6.273 0.505 8.329 1.00 93.94 86 ALA A O 1
ATOM 690 N N . HIS A 1 87 ? -4.724 1.461 9.646 1.00 94.44 87 HIS A N 1
ATOM 691 C CA . HIS A 1 87 ? -5.569 1.512 10.831 1.00 94.44 87 HIS A CA 1
ATOM 692 C C . HIS A 1 87 ? -6.725 2.506 10.663 1.00 94.44 87 HIS A C 1
ATOM 694 O O . HIS A 1 87 ? -7.883 2.148 10.899 1.00 94.44 87 HIS A O 1
ATOM 700 N N . GLU A 1 88 ? -6.433 3.716 10.189 1.00 94.25 88 GLU A N 1
ATOM 701 C CA . GLU A 1 88 ? -7.430 4.764 9.954 1.00 94.25 88 GLU A CA 1
ATOM 702 C C . GLU A 1 88 ? -8.485 4.328 8.937 1.00 94.25 88 GLU A C 1
ATOM 704 O O . GLU A 1 88 ? -9.685 4.406 9.214 1.00 94.25 88 GLU A O 1
ATOM 709 N N . MET A 1 89 ? -8.061 3.757 7.806 1.00 94.81 89 MET A N 1
ATOM 710 C CA . MET A 1 89 ? -8.984 3.276 6.776 1.00 94.81 89 MET A CA 1
ATOM 711 C C . MET A 1 89 ? -9.928 2.187 7.296 1.00 94.81 89 MET A C 1
ATOM 713 O O . MET A 1 89 ? -11.116 2.166 6.966 1.00 94.81 89 MET A O 1
ATOM 717 N N . LYS A 1 90 ? -9.441 1.306 8.177 1.00 90.56 90 LYS A N 1
ATOM 718 C CA . LYS A 1 90 ? -10.279 0.290 8.830 1.00 90.56 90 LYS A CA 1
ATOM 719 C C . LYS A 1 90 ? -11.280 0.902 9.806 1.00 90.56 90 LYS A C 1
ATOM 721 O O . LYS A 1 90 ? -12.401 0.399 9.906 1.00 90.56 90 LYS A O 1
ATOM 726 N N . ILE A 1 91 ? -10.906 1.957 10.531 1.00 93.75 91 ILE A N 1
ATOM 727 C CA . ILE A 1 91 ? -11.834 2.693 11.403 1.00 93.75 91 ILE A CA 1
ATOM 728 C C . ILE A 1 91 ? -12.923 3.359 10.562 1.00 93.75 91 ILE A C 1
ATOM 730 O O . ILE A 1 91 ? -14.105 3.214 10.882 1.00 93.75 91 ILE A O 1
ATOM 734 N N . LEU A 1 92 ? -12.543 4.052 9.488 1.00 93.31 92 LEU A N 1
ATOM 735 C CA . LEU A 1 92 ? -13.481 4.742 8.604 1.00 93.31 92 LEU A CA 1
ATOM 736 C C . LEU A 1 92 ? -14.480 3.766 7.975 1.00 93.31 92 LEU A C 1
ATOM 738 O O . LEU A 1 92 ? -15.686 3.992 8.064 1.00 93.31 92 LEU A O 1
ATOM 742 N N . ALA A 1 93 ? -14.010 2.628 7.460 1.00 91.38 93 ALA A N 1
ATOM 743 C CA . ALA A 1 93 ? -14.885 1.597 6.903 1.00 91.38 93 ALA A CA 1
ATOM 744 C C . ALA A 1 93 ? -15.877 1.030 7.937 1.00 91.38 93 ALA A C 1
ATOM 746 O O . ALA A 1 93 ? -17.039 0.777 7.621 1.00 91.38 93 ALA A O 1
ATOM 747 N N . LYS A 1 94 ? -15.454 0.863 9.199 1.00 90.19 94 LYS A N 1
ATOM 748 C CA . LYS A 1 94 ? -16.351 0.428 10.284 1.00 90.19 94 LYS A CA 1
ATOM 749 C C . LYS A 1 94 ? -17.405 1.478 10.631 1.00 90.19 94 LYS A C 1
ATOM 751 O O . LYS A 1 94 ? -18.532 1.102 10.940 1.00 90.19 94 LYS A O 1
ATOM 756 N N . LYS A 1 95 ? -17.044 2.766 10.613 1.00 88.75 95 LYS A N 1
ATOM 757 C CA . LYS A 1 95 ? -17.979 3.870 10.880 1.00 88.75 95 LYS A CA 1
ATOM 758 C C . LYS A 1 95 ? -19.021 3.992 9.769 1.00 88.75 95 LYS A C 1
ATOM 760 O O . LYS A 1 95 ? -20.202 4.032 10.082 1.00 88.75 95 LYS A O 1
ATOM 765 N N . GLY A 1 96 ? -18.597 3.957 8.503 1.00 82.19 96 GLY A N 1
ATOM 766 C CA . GLY A 1 96 ? -19.498 4.070 7.348 1.00 82.19 96 GLY A CA 1
ATOM 767 C C . GLY A 1 96 ? -20.514 2.931 7.219 1.00 82.19 96 GLY A C 1
ATOM 768 O O . GLY A 1 96 ? -21.566 3.121 6.634 1.00 82.19 96 GLY A O 1
ATOM 769 N N . ARG A 1 97 ? -20.245 1.755 7.804 1.00 73.62 97 ARG A N 1
ATOM 770 C CA . ARG A 1 97 ? -21.211 0.642 7.857 1.00 73.62 97 ARG A CA 1
ATOM 771 C C . ARG A 1 97 ? -22.288 0.809 8.940 1.00 73.62 97 ARG A C 1
ATOM 773 O O . ARG A 1 97 ? -23.272 0.077 8.926 1.00 73.62 97 ARG A O 1
ATOM 780 N N . LYS A 1 98 ? -22.066 1.684 9.928 1.00 60.94 98 LYS A N 1
ATOM 781 C CA . LYS A 1 98 ? -22.974 1.891 11.071 1.00 60.94 98 LYS A CA 1
ATOM 782 C C . LYS A 1 98 ? -23.954 3.058 10.885 1.00 60.94 98 LYS A C 1
ATOM 784 O O . LYS A 1 98 ? -24.807 3.218 11.754 1.00 60.94 98 LYS A O 1
ATOM 789 N N . SER A 1 99 ? -23.817 3.858 9.826 1.00 52.69 99 SER A N 1
ATOM 790 C CA . SER A 1 99 ? -24.799 4.881 9.430 1.00 52.69 99 SER A CA 1
ATOM 791 C C . SER A 1 99 ? -25.735 4.324 8.373 1.00 52.69 99 SER A C 1
ATOM 793 O O . SER A 1 99 ? -26.947 4.582 8.481 1.00 52.69 99 SER A O 1
#

pLDDT: mean 86.11, std 12.93, range [44.12, 97.12]

Foldseek 3Di:
DDPVLVVVVVVCCLVVVPQFDFDPPQLRKGKDFADPPPDPPPPPKTKIWIWHQQPLQSDIGTDDIGIPPPDDDDDPVRSVVSSVVSVVVNVVSVVVVVD

Nearest PDB structures (foldseek):
  5ja8-assembly2_C  TM=7.620E-01  e=2.595E-07  Vibrio cholerae O1 biovar El Tor str. N16961
  8a0x-assembly1_C  TM=7.288E-01  e=2.016E-07  Vibrio cholerae
  5ja8-assembly4_G  TM=7.770E-01  e=9.165E-07  Vibrio cholerae O1 biovar El Tor str. N16961
  4xpu-assembly1_A  TM=2.381E-01  e=4.167E+00  Escherichia coli S88

Secondary structure (DSSP, 8-state):
--HHHHHHHHHHHHH-TT-SEEPTTTTTEEEEEE--TTS-TT----EEEEEEEEGGGTEEEEEEEEETTT-S---HHHHHHHHHHHHHHHHHHHHHT--

Mean predicted aligned error: 5.59 Å

Solvent-accessible surface area (backbone atoms only — not comparable to full-atom values): 5865 Å² total; per-residue (Å²): 136,54,71,66,60,51,50,51,50,50,55,48,40,74,74,43,61,76,75,32,51,76,43,83,92,20,62,63,30,23,43,31,82,47,64,72,81,84,52,61,98,82,64,84,79,29,35,40,36,35,30,36,62,40,73,85,64,75,42,74,46,81,75,45,76,45,49,63,88,79,56,91,74,82,51,72,66,59,39,51,52,48,19,50,52,40,48,51,53,53,51,51,36,56,52,68,73,74,112